Protein AF-A0A287DA41-F1 (afdb_monomer)

pLDDT: mean 70.66, std 19.67, range [38.91, 96.88]

Structure (mmCIF, N/CA/C/O backbone):
data_AF-A0A287DA41-F1
#
_entry.id   AF-A0A287DA41-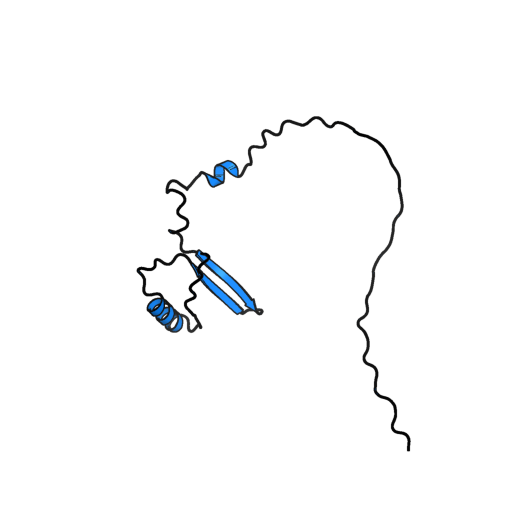F1
#
loop_
_atom_site.group_PDB
_atom_site.id
_atom_site.type_symbol
_atom_site.label_atom_id
_atom_site.label_alt_id
_atom_site.label_comp_id
_atom_site.label_asym_id
_atom_site.label_entity_id
_atom_site.label_seq_id
_atom_site.pdbx_PDB_ins_code
_atom_site.Cartn_x
_atom_site.Cartn_y
_atom_site.Cartn_z
_atom_site.occupancy
_atom_site.B_iso_or_equiv
_atom_site.auth_seq_id
_atom_site.auth_comp_id
_atom_site.auth_asym_id
_atom_site.auth_atom_id
_atom_site.pdbx_PDB_model_num
ATOM 1 N N . MET A 1 1 ? -38.092 50.354 21.837 1.00 53.47 1 MET A N 1
ATOM 2 C CA . MET A 1 1 ? -37.044 49.440 22.338 1.00 53.47 1 MET A CA 1
ATOM 3 C C . MET A 1 1 ? -36.202 49.030 21.143 1.00 53.47 1 MET A C 1
ATOM 5 O O . MET A 1 1 ? -36.716 48.364 20.257 1.00 53.47 1 MET A O 1
ATOM 9 N N . ALA A 1 2 ? -34.989 49.573 21.044 1.00 51.66 2 ALA A N 1
ATOM 10 C CA . ALA A 1 2 ? -34.120 49.446 19.878 1.00 51.66 2 ALA A CA 1
ATOM 11 C C . ALA A 1 2 ? -33.290 48.155 19.965 1.00 51.66 2 ALA A C 1
ATOM 13 O O . ALA A 1 2 ? -32.498 47.994 20.890 1.00 51.66 2 ALA A O 1
ATOM 14 N N . SER A 1 3 ? -33.475 47.240 19.016 1.00 66.75 3 SER A N 1
ATOM 15 C CA . SER A 1 3 ? -32.610 46.074 18.814 1.00 66.75 3 SER A CA 1
ATOM 16 C C . SER A 1 3 ? -31.425 46.478 17.930 1.00 66.75 3 SER A C 1
ATOM 18 O O . SER A 1 3 ? -31.622 46.913 16.796 1.00 66.75 3 SER A O 1
ATOM 20 N N . GLY A 1 4 ? -30.216 46.404 18.494 1.00 66.12 4 GLY A N 1
ATOM 21 C CA . GLY A 1 4 ? -28.971 46.940 17.934 1.00 66.12 4 GLY A CA 1
ATOM 22 C C . GLY A 1 4 ? -28.388 46.186 16.725 1.00 66.12 4 GLY A C 1
ATOM 23 O O . GLY A 1 4 ? -28.873 45.114 16.360 1.00 66.12 4 GLY A O 1
ATOM 24 N N . PRO A 1 5 ? -27.345 46.752 16.088 1.00 73.00 5 PRO A N 1
ATOM 25 C CA . PRO A 1 5 ? -26.767 46.230 14.849 1.00 73.00 5 PRO A CA 1
ATOM 26 C C . PRO A 1 5 ? -25.905 44.966 15.057 1.00 73.00 5 PRO A C 1
ATOM 28 O O . PRO A 1 5 ? -25.378 44.749 16.153 1.00 73.00 5 PRO A O 1
ATOM 31 N N . PRO A 1 6 ? -25.715 44.134 14.010 1.00 65.19 6 PRO A N 1
ATOM 32 C CA . PRO A 1 6 ? -24.923 42.911 14.098 1.00 65.19 6 PRO A CA 1
ATOM 33 C C . PRO A 1 6 ? -23.412 43.174 14.229 1.00 65.19 6 PRO A C 1
ATOM 35 O O . PRO A 1 6 ? -22.849 44.106 13.657 1.00 65.19 6 PRO A O 1
ATOM 38 N N . ARG A 1 7 ? -22.761 42.294 14.996 1.00 58.06 7 ARG A N 1
ATOM 39 C CA . ARG A 1 7 ? -21.340 42.294 15.369 1.00 58.06 7 ARG A CA 1
ATOM 40 C C . ARG A 1 7 ? -20.432 42.020 14.160 1.00 58.06 7 ARG A C 1
ATOM 42 O O . ARG A 1 7 ? -20.562 40.986 13.512 1.00 58.06 7 ARG A O 1
ATOM 49 N N . ALA A 1 8 ? -19.484 42.921 13.903 1.00 57.41 8 ALA A N 1
ATOM 50 C CA . ALA A 1 8 ? -18.466 42.786 12.861 1.00 57.41 8 ALA A CA 1
ATOM 51 C C . ALA A 1 8 ? -17.412 41.713 13.209 1.00 57.41 8 ALA A C 1
ATOM 53 O O . ALA A 1 8 ? -16.952 41.621 14.349 1.00 57.41 8 ALA A O 1
ATOM 54 N N . THR A 1 9 ? -17.010 40.912 12.222 1.00 66.62 9 THR A N 1
ATOM 55 C CA . THR A 1 9 ? -15.878 39.971 12.300 1.00 66.62 9 THR A CA 1
ATOM 56 C C . THR A 1 9 ? -14.563 40.673 11.937 1.00 66.62 9 THR A C 1
ATOM 58 O O . THR A 1 9 ? -14.565 41.467 10.994 1.00 66.62 9 THR A O 1
ATOM 61 N N . PRO A 1 10 ? -13.430 40.387 12.606 1.00 55.38 10 PRO A N 1
ATOM 62 C CA . PRO A 1 10 ? -12.148 41.002 12.266 1.00 55.38 10 PRO A CA 1
ATOM 63 C C . PRO A 1 10 ? -11.520 40.375 11.008 1.00 55.38 10 PRO A C 1
ATOM 65 O O . PRO A 1 10 ? -11.547 39.159 10.823 1.00 55.38 10 PRO A O 1
ATOM 68 N N . ALA A 1 11 ? -10.943 41.221 10.151 1.00 64.38 11 ALA A N 1
ATOM 69 C CA . ALA A 1 11 ? -10.172 40.834 8.968 1.00 64.38 11 ALA A CA 1
ATOM 70 C C . ALA A 1 11 ? -8.769 40.300 9.346 1.00 64.38 11 ALA A C 1
ATOM 72 O O . ALA A 1 11 ? -8.216 40.730 10.361 1.00 64.38 11 ALA A O 1
ATOM 73 N N . PRO A 1 12 ? -8.152 39.411 8.543 1.00 57.22 12 PRO A N 1
ATOM 74 C CA . PRO A 1 12 ? -6.784 38.960 8.784 1.00 57.22 12 PRO A CA 1
ATOM 75 C C . PRO A 1 12 ? -5.761 40.061 8.468 1.00 57.22 12 PRO A C 1
ATOM 77 O O . PRO A 1 12 ? -5.764 40.656 7.387 1.00 57.22 12 PRO A O 1
ATOM 80 N N . SER A 1 13 ? -4.862 40.306 9.422 1.00 57.62 13 SER A N 1
ATOM 81 C CA . SER A 1 13 ? -3.757 41.253 9.321 1.00 57.62 13 SER A CA 1
ATOM 82 C C . SER A 1 13 ? -2.730 40.796 8.281 1.00 57.62 13 SER A C 1
ATOM 84 O O . SER A 1 13 ? -2.102 39.744 8.393 1.00 57.62 13 SER A O 1
ATOM 86 N N . ARG A 1 14 ? -2.524 41.620 7.251 1.00 57.78 14 ARG A N 1
ATOM 87 C CA . ARG A 1 14 ? -1.311 41.585 6.432 1.00 57.78 14 ARG A CA 1
ATOM 88 C C . ARG A 1 14 ? -0.270 42.438 7.141 1.00 57.78 14 ARG A C 1
ATOM 90 O O . ARG A 1 14 ? -0.419 43.655 7.190 1.00 57.78 14 ARG A O 1
ATOM 97 N N . HIS A 1 15 ? 0.775 41.814 7.668 1.00 52.22 15 HIS A N 1
ATOM 98 C CA . HIS A 1 15 ? 1.995 42.530 8.025 1.00 52.22 15 HIS A CA 1
ATOM 99 C C . HIS A 1 15 ? 3.003 42.403 6.876 1.00 52.22 15 HIS A C 1
ATOM 101 O O . HIS A 1 15 ? 3.408 41.285 6.559 1.00 52.22 15 HIS A O 1
ATOM 107 N N . PRO A 1 16 ? 3.408 43.518 6.246 1.00 58.94 16 PRO A N 1
ATOM 108 C CA . PRO A 1 16 ? 4.621 43.601 5.454 1.00 58.94 16 PRO A CA 1
ATOM 109 C C . PRO A 1 16 ? 5.782 44.030 6.363 1.00 58.94 16 PRO A C 1
ATOM 111 O O . PRO A 1 16 ? 5.673 44.983 7.132 1.00 58.94 16 PRO A O 1
ATOM 114 N N . CYS A 1 17 ? 6.900 43.326 6.283 1.00 40.31 17 CYS A N 1
ATOM 115 C CA . CYS A 1 17 ? 8.159 43.700 6.918 1.00 40.31 17 CYS A CA 1
ATOM 116 C C . CYS A 1 17 ? 9.264 43.205 5.959 1.00 40.31 17 CYS A C 1
ATOM 118 O O . CYS A 1 17 ? 9.162 42.085 5.474 1.00 40.31 17 CYS A O 1
ATOM 120 N N . VAL A 1 18 ? 10.281 43.957 5.539 1.00 46.81 18 VAL A N 1
ATOM 121 C CA . VAL A 1 18 ? 10.735 45.321 5.830 1.00 46.81 18 VAL A CA 1
ATOM 122 C C . VAL A 1 18 ? 11.723 45.767 4.727 1.00 46.81 18 VAL A C 1
ATOM 124 O O . VAL A 1 18 ? 12.420 44.944 4.143 1.00 46.81 18 VAL A O 1
ATOM 127 N N . THR A 1 19 ? 11.736 47.083 4.487 1.00 42.72 19 THR A N 1
ATOM 128 C CA . THR A 1 19 ? 12.870 47.994 4.193 1.00 42.72 19 THR A CA 1
ATOM 129 C C . THR A 1 19 ? 13.869 47.706 3.057 1.00 42.72 19 THR A C 1
ATOM 131 O O . THR A 1 19 ? 14.783 46.899 3.174 1.00 42.72 19 THR A O 1
ATOM 134 N N . SER A 1 20 ? 13.717 48.517 2.006 1.00 44.81 20 SER A N 1
ATOM 135 C CA . SER A 1 20 ? 14.730 49.348 1.324 1.00 44.81 20 SER A CA 1
ATOM 136 C C . SER A 1 20 ? 16.190 49.316 1.812 1.00 44.81 20 SER A C 1
ATOM 138 O O . SER A 1 20 ? 16.444 49.704 2.951 1.00 44.81 20 SER A O 1
ATOM 140 N N . ASP A 1 21 ? 17.131 49.105 0.879 1.00 40.03 21 ASP A N 1
ATOM 141 C CA . ASP A 1 21 ? 18.253 50.041 0.699 1.00 40.03 21 ASP A CA 1
ATOM 142 C C . ASP A 1 21 ? 18.765 50.107 -0.764 1.00 40.03 21 ASP A C 1
ATOM 144 O O . ASP A 1 21 ? 19.240 49.137 -1.348 1.00 40.03 21 ASP A O 1
ATOM 148 N N . THR A 1 22 ? 18.520 51.269 -1.369 1.00 48.47 22 THR A N 1
ATOM 149 C CA . THR A 1 22 ? 19.413 52.133 -2.161 1.00 48.47 22 THR A CA 1
ATOM 150 C C . THR A 1 22 ? 20.576 51.542 -2.989 1.00 48.47 22 THR A C 1
ATOM 152 O O . THR A 1 22 ? 21.603 51.141 -2.457 1.00 48.47 22 THR A O 1
ATOM 155 N N . SER A 1 23 ? 20.478 51.681 -4.324 1.00 41.97 23 SER A N 1
ATOM 156 C CA . SER A 1 23 ? 21.428 52.374 -5.240 1.00 41.97 23 SER A CA 1
ATOM 157 C C . SER A 1 23 ? 21.585 51.694 -6.619 1.00 41.97 23 SER A C 1
ATOM 159 O O . SER A 1 23 ? 22.199 50.645 -6.779 1.00 41.97 23 SER A O 1
ATOM 161 N N . SER A 1 24 ? 21.044 52.342 -7.655 1.00 45.06 24 SER A N 1
ATOM 162 C CA . SER A 1 24 ? 21.539 52.259 -9.046 1.00 45.06 24 SER A CA 1
ATOM 163 C C . SER A 1 24 ? 22.825 53.110 -9.167 1.00 45.06 24 SER A C 1
ATOM 165 O O . SER A 1 24 ? 23.075 53.877 -8.234 1.00 45.06 24 SER A O 1
ATOM 167 N N . PRO A 1 25 ? 23.587 53.159 -10.287 1.00 62.97 25 PRO A N 1
ATOM 168 C CA . PRO A 1 25 ? 23.465 52.467 -11.583 1.00 62.97 25 PRO A CA 1
ATOM 169 C C . PRO A 1 25 ? 24.814 51.913 -12.118 1.00 62.97 25 PRO A C 1
ATOM 171 O O . PRO A 1 25 ? 25.866 52.441 -11.791 1.00 62.97 25 PRO A O 1
ATOM 174 N N . LEU A 1 26 ? 24.827 50.965 -13.064 1.00 41.88 26 LEU A N 1
ATOM 175 C CA . LEU A 1 26 ? 25.915 50.928 -14.060 1.00 41.88 26 LEU A CA 1
ATOM 176 C C . LEU A 1 26 ? 25.487 50.203 -15.339 1.00 41.88 26 LEU A C 1
ATOM 178 O O . LEU A 1 26 ? 25.197 49.011 -15.367 1.00 41.88 26 LEU A O 1
ATOM 182 N N . SER A 1 27 ? 25.430 50.992 -16.405 1.00 51.19 27 SER A N 1
ATOM 183 C CA . SER A 1 27 ? 25.434 50.525 -17.784 1.00 51.19 27 SER A CA 1
ATOM 184 C C . SER A 1 27 ? 26.850 50.082 -18.176 1.00 51.19 27 SER A C 1
ATOM 186 O O . SER A 1 27 ? 27.820 50.575 -17.603 1.00 51.19 27 SER A O 1
ATOM 188 N N . ARG A 1 28 ? 26.939 49.248 -19.227 1.00 42.94 28 ARG A N 1
ATOM 189 C CA . ARG A 1 28 ? 28.152 48.667 -19.855 1.00 42.94 28 ARG A CA 1
ATOM 190 C C . ARG A 1 28 ? 28.708 47.460 -19.080 1.00 42.94 28 ARG A C 1
ATOM 192 O O . ARG A 1 28 ? 28.772 47.482 -17.868 1.00 42.94 28 ARG A O 1
ATOM 199 N N . SER A 1 29 ? 29.101 46.351 -19.694 1.00 38.91 29 SER A N 1
ATOM 200 C CA . SER A 1 29 ? 29.592 46.155 -21.052 1.00 38.91 29 SER A CA 1
ATOM 201 C C . SER A 1 29 ? 29.312 44.729 -21.525 1.00 38.91 29 SER A C 1
ATOM 203 O O . SER A 1 29 ? 29.170 43.792 -20.740 1.00 38.91 29 SER A O 1
ATOM 205 N N . ARG A 1 30 ? 29.283 44.570 -22.848 1.00 56.19 30 ARG A N 1
ATOM 206 C CA . ARG A 1 30 ? 29.535 43.295 -23.517 1.00 56.19 30 ARG A CA 1
ATOM 207 C C . ARG A 1 30 ? 30.983 42.888 -23.224 1.00 56.19 30 ARG A C 1
ATOM 209 O O . ARG A 1 30 ? 31.851 43.165 -24.039 1.00 56.19 30 ARG A O 1
ATOM 216 N N . ASP A 1 31 ? 31.249 42.258 -22.089 1.00 45.41 31 ASP A N 1
ATOM 217 C CA . ASP A 1 31 ? 32.571 41.689 -21.835 1.00 45.41 31 ASP A CA 1
ATOM 218 C C . ASP A 1 31 ? 32.523 40.186 -22.061 1.00 45.41 31 ASP A C 1
ATOM 220 O O . ASP A 1 31 ? 31.961 39.406 -21.287 1.00 45.41 31 ASP A O 1
ATOM 224 N N . GLY A 1 32 ? 33.099 39.805 -23.201 1.00 50.44 32 GLY A N 1
ATOM 225 C CA . GLY A 1 32 ? 33.368 38.434 -23.577 1.00 50.44 32 GLY A CA 1
ATOM 226 C C . GLY A 1 32 ? 34.262 37.769 -22.541 1.00 50.44 32 GLY A C 1
ATOM 227 O O . GLY A 1 32 ? 35.484 37.875 -22.597 1.00 50.44 32 GLY A O 1
ATOM 228 N N . ARG A 1 33 ? 33.651 37.026 -21.617 1.00 51.56 33 ARG A N 1
ATOM 229 C CA . ARG A 1 33 ? 34.371 35.972 -20.908 1.00 51.56 33 ARG A CA 1
ATOM 230 C C . ARG A 1 33 ? 34.590 34.822 -21.890 1.00 51.56 33 ARG A C 1
ATOM 232 O O . ARG A 1 33 ? 33.639 34.434 -22.577 1.00 51.56 33 ARG A O 1
ATOM 239 N N . PRO A 1 34 ? 35.820 34.293 -21.994 1.00 43.59 34 PRO A N 1
ATOM 240 C CA . PRO A 1 34 ? 36.094 33.184 -22.886 1.00 43.59 34 PRO A CA 1
ATOM 241 C C . PRO A 1 34 ? 35.200 32.023 -22.465 1.00 43.59 34 PRO A C 1
ATOM 243 O O . PRO A 1 34 ? 35.039 31.749 -21.273 1.00 43.59 34 PRO A O 1
ATOM 246 N N . ARG A 1 35 ? 34.599 31.359 -23.455 1.00 52.66 35 ARG A N 1
ATOM 247 C CA . ARG A 1 35 ? 33.999 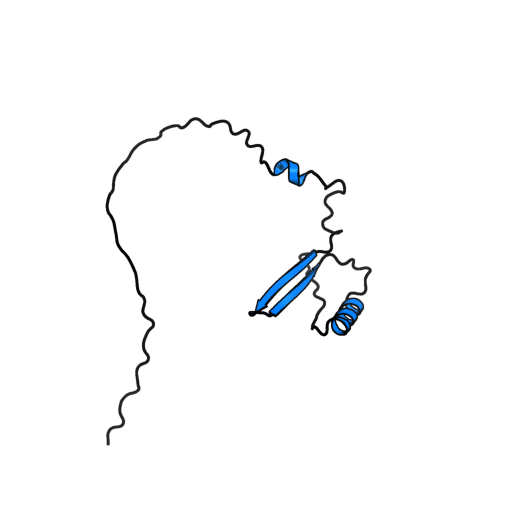30.041 -23.273 1.00 52.66 35 ARG A CA 1
ATOM 248 C C . ARG A 1 35 ? 35.130 29.138 -22.794 1.00 52.66 35 ARG A C 1
ATOM 250 O O . ARG A 1 35 ? 35.888 28.626 -23.611 1.00 52.66 35 ARG A O 1
ATOM 257 N N . LEU A 1 36 ? 35.300 29.021 -21.478 1.00 52.22 36 LEU A N 1
ATOM 258 C CA . LEU A 1 36 ? 36.146 27.988 -20.916 1.00 52.22 36 LEU A CA 1
ATOM 259 C C . LEU A 1 36 ? 35.487 26.696 -21.370 1.00 52.22 36 LEU A C 1
ATOM 261 O O . LEU A 1 36 ? 34.345 26.430 -20.997 1.00 52.22 36 LEU A O 1
ATOM 265 N N . GLY A 1 37 ? 36.160 26.001 -22.286 1.00 54.31 37 GLY A N 1
ATOM 266 C CA . GLY A 1 37 ? 35.742 24.714 -22.802 1.00 54.31 37 GLY A CA 1
ATOM 267 C C . GLY A 1 37 ? 35.516 23.788 -21.624 1.00 54.31 37 GLY A C 1
ATOM 268 O O . GLY A 1 37 ? 36.445 23.180 -21.108 1.00 54.31 37 GLY A O 1
ATOM 269 N N . SER A 1 38 ? 34.271 23.723 -21.174 1.00 50.78 38 SER A N 1
ATOM 270 C CA . SER A 1 38 ? 33.814 22.660 -20.319 1.00 50.78 38 SER A CA 1
ATOM 271 C C . SER A 1 38 ? 33.602 21.509 -21.283 1.00 50.78 38 SER A C 1
ATOM 273 O O . SER A 1 38 ? 32.555 21.389 -21.916 1.00 50.78 38 SER A O 1
ATOM 275 N N . SER A 1 39 ? 34.626 20.669 -21.428 1.00 52.47 39 SER A N 1
ATOM 276 C CA . SER A 1 39 ? 34.391 19.236 -21.563 1.00 52.47 39 SER A CA 1
ATOM 277 C C . SER A 1 39 ? 33.625 18.822 -20.306 1.00 52.47 39 SER A C 1
ATOM 279 O O . SER A 1 39 ? 34.197 18.325 -19.336 1.00 52.47 39 SER A O 1
ATOM 281 N N . GLY A 1 40 ? 32.346 19.192 -20.269 1.00 55.03 40 GLY A N 1
ATOM 282 C CA . GLY A 1 40 ? 31.414 18.898 -19.207 1.00 55.03 40 GLY A CA 1
ATOM 283 C C . GLY A 1 40 ? 31.049 17.442 -19.363 1.00 55.03 40 GLY A C 1
ATOM 284 O O . GLY A 1 40 ? 29.969 17.122 -19.846 1.00 55.03 40 GLY A O 1
ATOM 285 N N . SER A 1 41 ? 31.997 16.571 -19.024 1.00 62.06 41 SER A N 1
ATOM 286 C CA . SER A 1 41 ? 31.679 15.212 -18.641 1.00 62.06 41 SER A CA 1
ATOM 287 C C . SER A 1 41 ? 30.767 15.350 -17.434 1.00 62.06 41 SER A C 1
ATOM 289 O O . SER A 1 41 ? 31.218 15.693 -16.342 1.00 62.06 41 SER A O 1
ATOM 291 N N . ASP A 1 42 ? 29.471 15.197 -17.678 1.00 67.50 42 ASP A N 1
ATOM 292 C CA . ASP A 1 42 ? 28.484 15.014 -16.633 1.00 67.50 42 ASP A CA 1
ATOM 293 C C . ASP A 1 42 ? 28.996 13.886 -15.713 1.00 67.50 42 ASP A C 1
ATOM 295 O O . ASP A 1 42 ? 29.156 12.756 -16.184 1.00 67.50 42 ASP A O 1
ATOM 299 N N . PRO A 1 43 ? 29.321 14.166 -14.435 1.00 65.81 43 PRO A N 1
ATOM 300 C CA . PRO A 1 43 ? 29.856 13.165 -13.512 1.00 65.81 43 PRO A CA 1
ATOM 301 C C . PRO A 1 43 ? 28.850 12.043 -13.210 1.00 65.81 43 PRO A C 1
ATOM 303 O O . PRO A 1 43 ? 29.220 11.051 -12.588 1.00 65.81 43 PRO A O 1
ATOM 306 N N . PHE A 1 44 ? 27.600 12.176 -13.664 1.00 60.16 44 PHE A N 1
ATOM 307 C CA . PHE A 1 44 ? 26.574 11.141 -13.595 1.00 60.16 44 PHE A CA 1
ATOM 308 C C . PHE A 1 44 ? 26.403 10.350 -14.904 1.00 60.16 44 PHE A C 1
ATOM 310 O O . PHE A 1 44 ? 25.727 9.323 -14.891 1.00 60.16 44 PHE A O 1
ATOM 317 N N . ALA A 1 45 ? 27.058 10.737 -16.008 1.00 63.19 45 ALA A N 1
ATOM 318 C CA . ALA A 1 45 ? 26.921 10.059 -17.305 1.00 63.19 45 ALA A CA 1
ATOM 319 C C . ALA A 1 45 ? 27.493 8.630 -17.335 1.00 63.19 45 ALA A C 1
ATOM 321 O O . ALA A 1 45 ? 27.131 7.843 -18.212 1.00 63.19 45 ALA A O 1
ATOM 322 N N . ASP A 1 46 ? 28.384 8.301 -16.399 1.00 58.78 46 ASP A N 1
ATOM 323 C CA . ASP A 1 46 ? 28.948 6.956 -16.233 1.00 58.78 46 ASP A CA 1
ATOM 324 C C . ASP A 1 46 ? 28.099 6.100 -15.271 1.00 58.78 46 ASP A C 1
ATOM 326 O O . ASP A 1 46 ? 27.930 4.899 -15.468 1.00 58.78 46 ASP A O 1
ATOM 330 N N . ALA A 1 47 ? 27.452 6.733 -14.284 1.00 60.09 47 ALA A N 1
ATOM 331 C CA . ALA A 1 47 ? 26.612 6.051 -13.298 1.00 60.09 47 ALA A CA 1
ATOM 332 C C . ALA A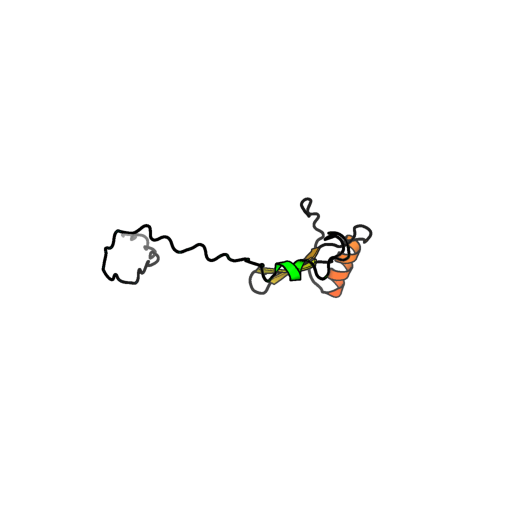 1 47 ? 25.301 5.504 -13.893 1.00 60.09 47 ALA A C 1
ATOM 334 O O . ALA A 1 47 ? 24.778 4.511 -13.398 1.00 60.09 47 ALA A O 1
ATOM 335 N N . SER A 1 48 ? 24.787 6.108 -14.970 1.00 56.72 48 SER A N 1
ATOM 336 C CA . SER A 1 48 ? 23.622 5.594 -15.713 1.00 56.72 48 SER A CA 1
ATOM 337 C C . SER A 1 48 ? 23.957 4.490 -16.723 1.00 56.72 48 SER A C 1
ATOM 339 O O . SER A 1 48 ? 23.100 4.133 -17.520 1.00 56.72 48 SER A O 1
ATOM 341 N N . LYS A 1 49 ? 25.204 4.001 -16.768 1.00 57.09 49 LYS A N 1
ATOM 342 C CA . LYS A 1 49 ? 25.642 2.956 -17.714 1.00 57.09 49 LYS A CA 1
ATOM 343 C C . LYS A 1 49 ? 26.147 1.685 -17.023 1.00 57.09 49 LYS A C 1
ATOM 345 O O . LYS A 1 49 ? 26.592 0.765 -17.704 1.00 57.09 49 LYS A O 1
ATOM 350 N N . GLY A 1 50 ? 26.124 1.652 -15.690 1.00 50.06 50 GLY A N 1
ATOM 351 C CA . GLY A 1 50 ? 26.876 0.693 -14.879 1.00 50.06 50 GLY A CA 1
ATOM 352 C C . GLY A 1 50 ? 26.129 -0.537 -14.358 1.00 50.06 50 GLY A C 1
ATOM 353 O O . GLY A 1 50 ? 26.778 -1.341 -13.700 1.00 50.06 50 GLY A O 1
ATOM 354 N N . ASP A 1 51 ? 24.827 -0.710 -14.617 1.00 51.47 51 ASP A N 1
ATOM 355 C CA . ASP A 1 51 ? 24.094 -1.940 -14.232 1.00 51.47 51 ASP A CA 1
ATOM 356 C C . ASP A 1 51 ? 22.960 -2.323 -15.214 1.00 51.47 51 ASP A C 1
ATOM 358 O O . ASP A 1 51 ? 22.189 -3.241 -14.966 1.00 51.47 51 ASP A O 1
ATOM 362 N N . ASP A 1 52 ? 22.876 -1.675 -16.382 1.00 54.66 52 ASP A N 1
ATOM 363 C CA . ASP A 1 52 ? 21.891 -1.965 -17.440 1.00 54.66 52 ASP A CA 1
ATOM 364 C C . ASP A 1 52 ? 22.396 -3.039 -18.425 1.00 54.66 52 ASP A C 1
ATOM 366 O O . ASP A 1 52 ? 22.282 -2.905 -19.646 1.00 54.66 52 ASP A O 1
ATOM 370 N N . LEU A 1 53 ? 22.994 -4.126 -17.922 1.00 52.28 53 LEU A N 1
ATOM 371 C CA . LEU A 1 53 ? 23.336 -5.279 -18.774 1.00 52.28 53 LEU A CA 1
ATOM 372 C C . LEU A 1 53 ? 22.105 -6.090 -19.202 1.00 52.28 53 LEU A C 1
ATOM 374 O O . LEU A 1 53 ? 22.246 -7.039 -19.976 1.00 52.28 53 LEU A O 1
ATOM 378 N N . LEU A 1 54 ? 20.909 -5.698 -18.759 1.00 49.84 54 LEU A N 1
ATOM 379 C CA . LEU A 1 54 ? 19.642 -6.131 -19.332 1.00 49.84 54 LEU A CA 1
ATOM 380 C C . LEU A 1 54 ? 19.006 -4.918 -20.038 1.00 49.84 54 LEU A C 1
ATOM 382 O O . LEU A 1 54 ? 18.979 -3.829 -19.463 1.00 49.84 54 LEU A O 1
ATOM 386 N N . PRO A 1 55 ? 18.544 -5.058 -21.292 1.00 50.72 55 PRO A N 1
ATOM 387 C CA . PRO A 1 55 ? 18.029 -3.940 -22.076 1.00 50.72 55 PRO A CA 1
ATOM 388 C C . PRO A 1 55 ? 16.867 -3.279 -21.338 1.00 50.72 55 PRO A C 1
ATOM 390 O O . PRO A 1 55 ? 15.958 -3.995 -20.944 1.00 50.72 55 PRO A O 1
ATOM 393 N N . ALA A 1 56 ? 16.912 -1.946 -21.193 1.00 51.69 56 ALA A N 1
ATOM 394 C CA . ALA A 1 56 ? 15.807 -1.024 -20.890 1.00 51.69 56 ALA A CA 1
ATOM 395 C C . ALA A 1 56 ? 14.445 -1.708 -20.652 1.00 51.69 56 ALA A C 1
ATOM 397 O O . ALA A 1 56 ? 13.551 -1.672 -21.494 1.00 51.69 56 ALA A O 1
ATOM 398 N N . GLY A 1 57 ? 14.328 -2.358 -19.498 1.00 50.41 57 GLY A N 1
ATOM 399 C CA . GLY A 1 57 ? 13.201 -3.188 -19.108 1.00 50.41 57 GLY A CA 1
ATOM 400 C C . GLY A 1 57 ? 12.784 -2.753 -17.722 1.00 50.41 57 GLY A C 1
ATOM 401 O O . GLY A 1 57 ? 12.999 -3.445 -16.735 1.00 50.41 57 GLY A O 1
ATOM 402 N N . THR A 1 58 ? 12.189 -1.568 -17.630 1.00 56.41 58 THR A N 1
ATOM 403 C CA . THR A 1 58 ? 11.561 -1.062 -16.398 1.00 56.41 58 THR A CA 1
ATOM 404 C C . THR A 1 58 ? 10.448 -1.978 -15.868 1.00 56.41 58 THR A C 1
ATOM 406 O O . THR A 1 58 ? 9.877 -1.703 -14.818 1.00 56.41 58 THR A O 1
ATOM 409 N N . GLU A 1 59 ? 10.130 -3.051 -16.591 1.00 59.59 59 GLU A N 1
ATOM 410 C CA . GLU A 1 59 ? 9.071 -4.015 -16.315 1.00 59.59 59 GLU A CA 1
ATOM 411 C C . GLU A 1 59 ? 9.458 -5.065 -15.257 1.00 59.59 59 GLU A C 1
ATOM 413 O O . GLU A 1 59 ? 8.569 -5.654 -14.646 1.00 59.59 59 GLU A O 1
ATOM 418 N N . ASP A 1 60 ? 10.753 -5.249 -14.962 1.00 73.19 60 ASP A N 1
ATOM 419 C CA . ASP A 1 60 ? 11.208 -6.296 -14.030 1.00 73.19 60 ASP A CA 1
ATOM 420 C C . ASP A 1 60 ? 11.273 -5.846 -12.557 1.00 73.19 60 ASP A C 1
ATOM 422 O O . ASP A 1 60 ? 11.380 -6.669 -11.640 1.00 73.19 60 ASP A O 1
ATOM 426 N N . TYR A 1 61 ? 11.197 -4.538 -12.285 1.00 85.00 61 TYR A N 1
ATOM 427 C CA . TYR A 1 61 ? 11.290 -4.014 -10.923 1.00 85.00 61 TYR A CA 1
ATOM 428 C C . TYR A 1 61 ? 9.921 -3.837 -10.268 1.00 85.00 61 TYR A C 1
ATOM 430 O O . TYR A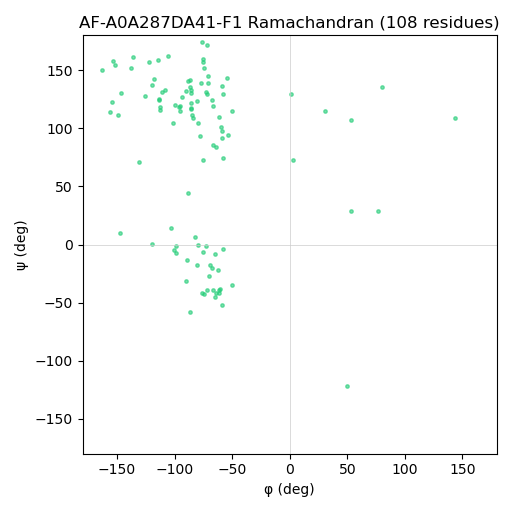 1 61 ? 9.055 -3.093 -10.729 1.00 85.00 61 TYR A O 1
ATOM 438 N N . ILE A 1 62 ? 9.773 -4.422 -9.077 1.00 90.06 62 ILE A N 1
ATOM 439 C CA . ILE A 1 62 ? 8.640 -4.121 -8.203 1.00 90.06 62 ILE A CA 1
ATOM 440 C C . ILE A 1 62 ? 8.916 -2.801 -7.479 1.00 90.06 62 ILE A C 1
ATOM 442 O O . ILE A 1 62 ? 9.679 -2.739 -6.511 1.00 90.06 62 ILE A O 1
ATOM 446 N N . HIS A 1 63 ? 8.254 -1.729 -7.902 1.00 90.94 63 HIS A N 1
ATOM 447 C CA . HIS A 1 63 ? 8.362 -0.439 -7.233 1.00 90.94 63 HIS A CA 1
ATOM 448 C C . HIS A 1 63 ? 7.406 -0.365 -6.042 1.00 90.94 63 HIS A C 1
ATOM 450 O O . HIS A 1 63 ? 6.190 -0.232 -6.198 1.00 90.94 63 HIS A O 1
ATOM 456 N N . ILE A 1 64 ? 7.960 -0.386 -4.831 1.00 94.19 64 ILE A N 1
ATOM 457 C CA . ILE A 1 64 ? 7.214 -0.105 -3.601 1.00 94.19 64 ILE A CA 1
ATOM 458 C C . ILE A 1 64 ? 7.413 1.367 -3.252 1.00 94.19 64 ILE A C 1
ATOM 460 O O . ILE A 1 64 ? 8.517 1.802 -2.931 1.00 94.19 64 ILE A O 1
ATOM 464 N N . ARG A 1 65 ? 6.331 2.144 -3.299 1.00 93.19 65 ARG A N 1
ATOM 465 C CA . ARG A 1 65 ? 6.339 3.574 -2.969 1.00 93.19 65 ARG A CA 1
ATOM 466 C C . ARG A 1 65 ? 5.443 3.842 -1.772 1.00 93.19 65 ARG A C 1
ATOM 468 O O . ARG A 1 65 ? 4.364 3.265 -1.658 1.00 93.19 65 ARG A O 1
ATOM 475 N N . ILE A 1 66 ? 5.868 4.756 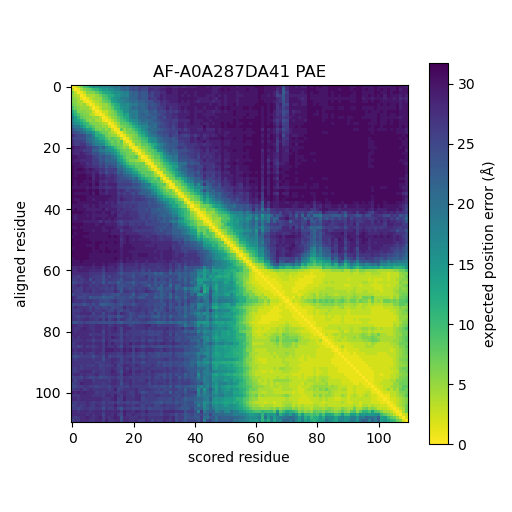-0.906 1.00 96.12 66 ILE A N 1
ATOM 476 C CA . ILE A 1 66 ? 5.072 5.238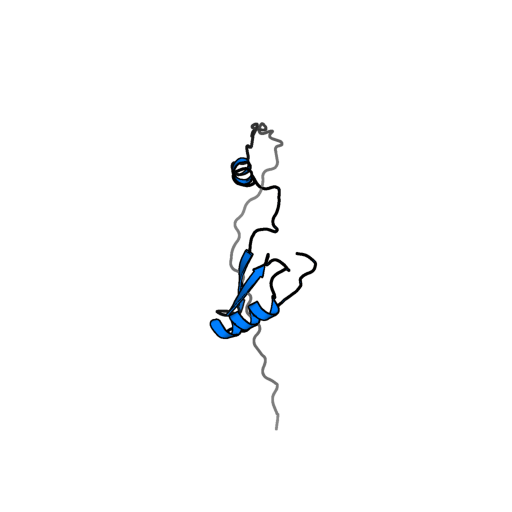 0.224 1.00 96.12 66 ILE A CA 1
ATOM 477 C C . ILE A 1 66 ? 4.752 6.706 -0.023 1.00 96.12 66 ILE A C 1
ATOM 479 O O . ILE A 1 66 ? 5.644 7.526 -0.211 1.00 96.12 66 ILE A O 1
ATOM 483 N N . GLN A 1 67 ? 3.466 7.032 -0.011 1.00 94.81 67 GLN A N 1
ATOM 484 C CA . GLN A 1 67 ? 2.957 8.383 -0.208 1.00 94.81 67 GLN A CA 1
ATOM 485 C C . GLN A 1 67 ? 2.184 8.811 1.037 1.00 94.81 67 GLN A C 1
ATOM 487 O O . GLN A 1 67 ? 1.408 8.038 1.595 1.00 94.81 67 GLN A O 1
ATOM 492 N N . GLN A 1 68 ? 2.367 10.042 1.501 1.00 96.81 68 GLN A N 1
ATOM 493 C CA . GLN A 1 68 ? 1.605 10.569 2.631 1.00 96.81 68 GLN A CA 1
ATOM 494 C C . GLN A 1 68 ? 0.231 11.038 2.148 1.00 96.81 68 GLN A C 1
ATOM 496 O O . GLN A 1 68 ? 0.135 11.874 1.258 1.00 96.81 68 GLN A O 1
ATOM 501 N N . ARG A 1 69 ? -0.846 10.505 2.732 1.00 95.56 69 ARG A N 1
ATOM 502 C CA . ARG A 1 69 ? -2.217 10.901 2.381 1.00 95.56 69 ARG A CA 1
ATOM 503 C C . ARG A 1 69 ? -2.649 12.112 3.203 1.00 95.56 69 ARG A C 1
ATOM 505 O O . ARG A 1 69 ? -3.000 13.150 2.660 1.00 95.56 69 ARG A O 1
ATOM 512 N N . ASN A 1 70 ? -2.617 11.968 4.532 1.00 93.69 70 ASN A N 1
ATOM 513 C CA . ASN A 1 70 ? -3.023 13.006 5.481 1.00 93.69 70 ASN A CA 1
ATOM 514 C C . ASN A 1 70 ? -2.295 12.801 6.810 1.00 93.69 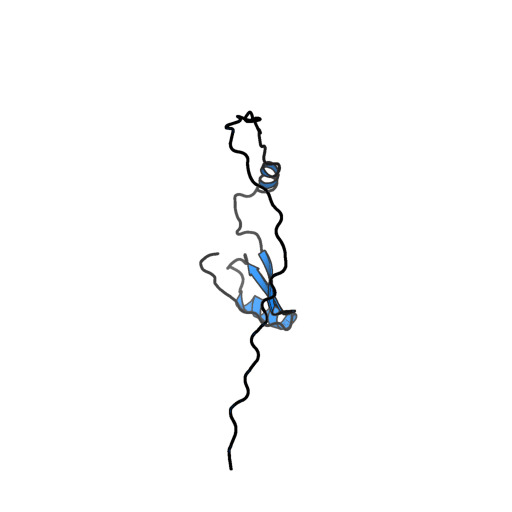70 ASN A C 1
ATOM 516 O O . ASN A 1 70 ? -2.490 11.766 7.450 1.00 93.69 70 ASN A O 1
ATOM 520 N N . GLY A 1 71 ? -1.544 13.794 7.291 1.00 95.75 71 GLY A N 1
ATOM 521 C CA . GLY A 1 71 ? -0.878 13.707 8.595 1.00 95.75 71 GLY A CA 1
ATOM 522 C C . GLY A 1 71 ? -0.092 12.399 8.729 1.00 95.75 71 GLY A C 1
ATOM 523 O O . GLY A 1 71 ? 0.737 12.087 7.888 1.00 95.75 71 GLY A O 1
ATOM 524 N N . ARG A 1 72 ? -0.388 11.574 9.737 1.00 94.88 72 ARG A N 1
ATOM 525 C CA . ARG A 1 72 ? 0.296 10.278 9.930 1.00 94.88 72 ARG A CA 1
ATOM 526 C C . ARG A 1 72 ? -0.219 9.133 9.035 1.00 94.88 72 ARG A C 1
ATOM 528 O O . ARG A 1 72 ? 0.273 8.0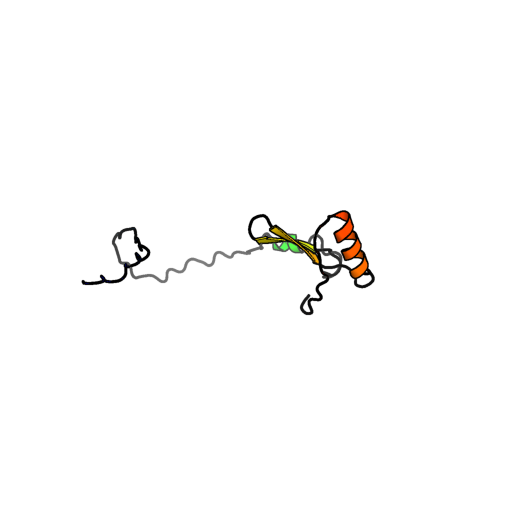19 9.153 1.00 9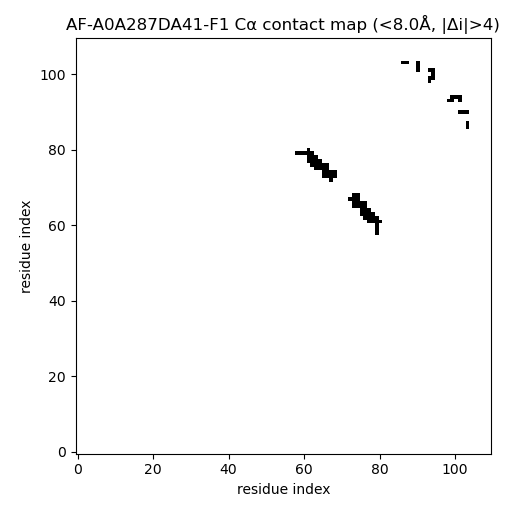4.88 72 ARG A O 1
ATOM 535 N N . LYS A 1 73 ? -1.217 9.366 8.174 1.00 96.06 73 LYS A N 1
ATOM 536 C CA . LYS A 1 73 ? -1.762 8.359 7.247 1.00 96.06 73 LYS A CA 1
ATOM 537 C C . LYS A 1 73 ? -0.948 8.329 5.958 1.00 96.06 73 LYS A C 1
ATOM 539 O O . LYS A 1 73 ? -0.787 9.365 5.314 1.00 96.06 73 LYS A O 1
ATOM 544 N N . THR A 1 74 ? -0.535 7.140 5.540 1.00 96.88 74 THR A N 1
ATOM 545 C CA . THR A 1 74 ? 0.186 6.896 4.285 1.00 96.88 74 THR A CA 1
ATOM 546 C C . THR A 1 74 ? -0.567 5.900 3.399 1.00 96.88 74 THR A C 1
ATOM 548 O O . THR A 1 74 ? -1.406 5.130 3.868 1.00 96.88 74 THR A O 1
ATOM 551 N N . LEU A 1 75 ? -0.299 5.955 2.097 1.00 94.69 75 LEU A N 1
ATOM 552 C CA . LEU A 1 75 ? -0.694 4.976 1.096 1.00 94.69 75 LEU A CA 1
ATOM 553 C C . LEU A 1 75 ? 0.576 4.314 0.567 1.00 94.69 75 LEU A C 1
ATOM 555 O O . LEU A 1 75 ? 1.485 5.003 0.106 1.00 94.69 75 LEU A O 1
ATOM 559 N N . THR A 1 76 ? 0.625 2.988 0.626 1.00 95.38 76 THR A N 1
ATOM 560 C CA . THR A 1 76 ? 1.700 2.202 0.018 1.00 95.38 76 THR A CA 1
ATOM 561 C C . THR A 1 76 ? 1.201 1.657 -1.310 1.00 95.38 76 THR A C 1
ATOM 563 O O . THR A 1 76 ? 0.206 0.932 -1.342 1.00 95.38 76 THR A O 1
ATOM 566 N N . THR A 1 77 ? 1.869 2.012 -2.402 1.00 93.31 77 THR A N 1
ATOM 567 C CA . THR A 1 77 ? 1.563 1.521 -3.749 1.00 93.31 77 THR A CA 1
ATOM 568 C C . THR A 1 77 ? 2.653 0.562 -4.188 1.00 93.31 77 THR A C 1
ATOM 570 O O . THR A 1 77 ? 3.835 0.876 -4.053 1.00 93.31 77 THR A O 1
ATOM 573 N N . VAL A 1 78 ? 2.245 -0.588 -4.716 1.00 91.94 78 VAL A N 1
ATOM 574 C CA . VAL A 1 78 ? 3.145 -1.576 -5.311 1.00 91.94 78 VAL A CA 1
ATOM 575 C C . VAL A 1 78 ? 2.848 -1.609 -6.805 1.00 91.94 78 VAL A C 1
ATOM 577 O O . VAL A 1 78 ? 1.712 -1.882 -7.189 1.00 91.94 78 VAL A O 1
ATOM 580 N N . GLN A 1 79 ? 3.843 -1.266 -7.615 1.00 90.06 79 GLN A N 1
ATOM 581 C CA . GLN A 1 79 ? 3.787 -1.257 -9.081 1.00 90.06 79 GLN A CA 1
ATOM 582 C C . GLN A 1 79 ? 4.752 -2.319 -9.627 1.00 90.06 79 GLN A C 1
ATOM 584 O O . GLN A 1 79 ? 5.658 -2.730 -8.903 1.00 90.06 79 GLN A O 1
ATOM 589 N N . GLY A 1 80 ? 4.555 -2.768 -10.870 1.00 87.19 80 GLY A N 1
ATOM 590 C CA . GLY A 1 80 ? 5.412 -3.793 -11.489 1.00 87.19 80 GLY A CA 1
ATOM 591 C C . GLY A 1 80 ? 5.134 -5.222 -11.007 1.00 87.19 80 GLY A C 1
ATOM 592 O O . GLY A 1 80 ? 6.035 -6.048 -10.949 1.00 87.19 80 GLY A O 1
ATOM 593 N N . ILE A 1 81 ? 3.898 -5.530 -10.594 1.00 88.38 81 ILE A N 1
ATOM 594 C CA . ILE A 1 81 ? 3.501 -6.921 -10.321 1.00 88.38 81 ILE A CA 1
ATOM 595 C C . ILE A 1 81 ? 3.042 -7.547 -11.637 1.00 88.38 81 ILE A C 1
ATOM 597 O O . ILE A 1 81 ? 2.071 -7.054 -12.212 1.00 88.38 81 ILE A O 1
ATOM 601 N N . ALA A 1 82 ? 3.688 -8.641 -12.049 1.00 86.88 82 ALA A N 1
ATOM 602 C CA . ALA A 1 82 ? 3.318 -9.386 -13.251 1.00 86.88 82 ALA A CA 1
ATOM 603 C C . ALA A 1 82 ? 1.835 -9.801 -13.247 1.00 86.88 82 ALA A C 1
ATOM 605 O O . ALA A 1 82 ? 1.272 -10.170 -12.207 1.00 86.88 82 ALA A O 1
ATOM 606 N N . ASP A 1 83 ? 1.211 -9.761 -14.423 1.00 84.75 83 ASP A N 1
ATOM 607 C CA . ASP A 1 83 ? -0.218 -10.041 -14.597 1.00 84.75 83 ASP A CA 1
ATOM 608 C C . ASP A 1 83 ? -0.589 -11.512 -14.375 1.00 84.75 83 ASP A C 1
ATOM 610 O O . ASP A 1 83 ? -1.746 -11.812 -14.076 1.00 84.75 83 ASP A O 1
ATOM 614 N N . ASP A 1 84 ? 0.398 -12.412 -14.412 1.00 87.94 84 ASP A N 1
ATOM 615 C CA . ASP A 1 84 ? 0.238 -13.834 -14.085 1.00 87.94 84 ASP A CA 1
ATOM 616 C C . ASP A 1 84 ? -0.201 -14.060 -12.628 1.00 87.94 84 ASP A C 1
ATOM 618 O O . ASP A 1 84 ? -0.765 -15.103 -12.280 1.00 87.94 84 ASP A O 1
ATOM 622 N N . TYR A 1 85 ? 0.040 -13.084 -11.745 1.00 88.00 85 TYR A N 1
ATOM 623 C CA . TYR A 1 85 ? -0.374 -13.161 -10.350 1.00 88.00 85 TYR A CA 1
ATOM 624 C C . TYR A 1 85 ? -1.808 -12.666 -10.138 1.00 88.00 85 TYR A C 1
ATOM 626 O O . TYR A 1 85 ? -2.203 -11.566 -10.523 1.00 88.00 85 TYR A O 1
ATOM 634 N N . ASP A 1 86 ? -2.575 -13.427 -9.353 1.00 90.94 86 ASP A N 1
ATOM 635 C CA . ASP A 1 86 ? -3.920 -13.048 -8.914 1.00 90.94 86 ASP A CA 1
ATOM 636 C C . ASP A 1 86 ? -3.907 -11.831 -7.956 1.00 90.94 86 ASP A C 1
ATOM 638 O O . ASP A 1 86 ? -3.993 -11.975 -6.726 1.00 90.94 86 ASP A O 1
ATOM 642 N N . LYS A 1 87 ? -3.906 -10.605 -8.503 1.00 90.69 87 LYS A N 1
ATOM 643 C CA . LYS A 1 87 ? -3.922 -9.333 -7.740 1.00 90.69 87 LYS A CA 1
ATOM 644 C C . LYS A 1 87 ? -5.033 -9.299 -6.674 1.00 90.69 87 LYS A C 1
ATOM 646 O O . LYS A 1 87 ? -4.843 -8.818 -5.554 1.00 90.69 87 LYS A O 1
ATOM 651 N N . LYS A 1 88 ? -6.194 -9.906 -6.959 1.00 91.31 88 LYS A N 1
ATOM 652 C CA . LYS A 1 88 ? -7.329 -10.029 -6.019 1.00 91.31 88 LYS A CA 1
ATOM 653 C C . LYS A 1 88 ? -7.023 -10.917 -4.806 1.00 91.31 88 LYS A C 1
ATOM 655 O O . LYS A 1 88 ? -7.474 -10.608 -3.700 1.00 91.31 88 LYS A O 1
ATOM 660 N N . LYS A 1 89 ? -6.296 -12.027 -4.985 1.00 93.50 89 LYS A N 1
ATOM 661 C CA . LYS A 1 89 ? -5.894 -12.913 -3.875 1.00 93.50 89 LYS A CA 1
ATOM 662 C C . LYS A 1 89 ? -4.811 -12.246 -3.030 1.00 93.50 89 LYS A C 1
ATOM 664 O O . LYS A 1 89 ? -4.897 -12.293 -1.803 1.00 93.50 89 LYS A O 1
ATOM 669 N N . LEU A 1 90 ? -3.880 -11.549 -3.680 1.00 92.31 90 LEU A N 1
ATOM 670 C CA . LEU A 1 90 ? -2.817 -10.790 -3.028 1.00 92.31 90 LEU A CA 1
ATOM 671 C C . LEU A 1 90 ? -3.385 -9.716 -2.083 1.00 92.31 90 LEU A C 1
ATOM 673 O O . LEU A 1 90 ? -3.089 -9.709 -0.888 1.00 92.31 90 LEU A O 1
ATOM 677 N N . VAL A 1 91 ? -4.306 -8.878 -2.575 1.00 92.69 91 VAL A N 1
ATOM 678 C CA . VAL A 1 91 ? -4.956 -7.848 -1.747 1.00 92.69 91 VAL A CA 1
ATOM 679 C C . VAL A 1 91 ? -5.745 -8.470 -0.592 1.00 92.69 91 VAL A C 1
ATOM 681 O O . VAL A 1 91 ? -5.681 -7.968 0.529 1.00 92.69 91 VAL A O 1
ATOM 684 N N . LYS A 1 92 ? -6.446 -9.594 -0.799 1.00 94.44 92 LYS A N 1
ATOM 685 C CA . LYS A 1 92 ? -7.133 -10.302 0.299 1.00 94.44 92 LYS A CA 1
ATOM 686 C C . LYS A 1 92 ? -6.155 -10.784 1.375 1.00 94.44 92 LYS A C 1
ATOM 688 O O . LYS A 1 92 ? -6.468 -10.667 2.560 1.00 94.44 92 LYS A O 1
ATOM 693 N N . ALA A 1 93 ? -4.997 -11.310 0.981 1.00 94.44 93 ALA A N 1
ATOM 694 C CA . ALA A 1 93 ? -3.964 -11.742 1.916 1.00 94.44 93 ALA A CA 1
ATOM 695 C C . ALA A 1 93 ? -3.394 -10.554 2.705 1.00 94.44 93 ALA A C 1
ATOM 697 O O . ALA A 1 93 ? -3.323 -10.618 3.932 1.00 94.44 93 ALA A O 1
ATOM 698 N N . PHE A 1 94 ? -3.088 -9.441 2.036 1.00 93.88 94 PHE A N 1
ATOM 699 C CA . PHE A 1 94 ? -2.573 -8.237 2.688 1.00 93.88 94 PHE A CA 1
ATOM 700 C C . PHE A 1 94 ? -3.566 -7.603 3.657 1.00 93.88 94 PHE A C 1
ATOM 702 O O . PHE A 1 94 ? -3.184 -7.260 4.774 1.00 93.88 94 PHE A O 1
ATOM 709 N N . LYS A 1 95 ? -4.853 -7.532 3.299 1.00 94.81 95 LYS A N 1
ATOM 710 C CA . LYS A 1 95 ? -5.894 -7.038 4.213 1.00 94.81 95 LYS A CA 1
ATOM 711 C C . LYS A 1 95 ? -5.992 -7.892 5.482 1.00 94.81 95 LYS A C 1
ATOM 713 O O . LYS A 1 95 ? -6.170 -7.346 6.563 1.00 94.81 95 LYS A O 1
ATOM 718 N N . LYS A 1 96 ? -5.834 -9.219 5.373 1.00 95.75 96 LYS A N 1
ATOM 719 C CA . LYS A 1 96 ? -5.854 -10.136 6.529 1.00 95.75 96 LYS A CA 1
ATOM 720 C C . LYS A 1 96 ? -4.583 -10.065 7.376 1.00 95.75 96 LYS A C 1
ATOM 722 O O . LYS A 1 96 ? -4.677 -10.101 8.595 1.00 95.75 96 LYS A O 1
ATOM 727 N N . LYS A 1 97 ? -3.407 -10.002 6.745 1.00 95.94 97 LYS A N 1
ATOM 728 C CA . LYS A 1 97 ? -2.110 -10.026 7.442 1.00 95.94 97 LYS A CA 1
ATOM 729 C C . LYS A 1 97 ? -1.773 -8.696 8.105 1.00 95.94 97 LYS A C 1
ATOM 731 O O . LYS A 1 97 ? -1.291 -8.696 9.229 1.00 95.94 97 LYS A O 1
ATOM 736 N N . PHE A 1 98 ? -2.036 -7.588 7.420 1.00 93.25 98 PHE A N 1
ATOM 737 C CA . PHE A 1 98 ? -1.659 -6.254 7.886 1.00 93.25 98 PHE A CA 1
ATOM 738 C C . PHE A 1 98 ? -2.817 -5.476 8.518 1.00 93.25 98 PHE A C 1
ATOM 740 O O . PHE A 1 98 ? -2.595 -4.377 9.007 1.00 93.25 98 PHE A O 1
ATOM 747 N N . ALA A 1 99 ? -4.044 -6.016 8.505 1.00 95.25 99 ALA A N 1
ATOM 748 C CA . ALA A 1 99 ? -5.250 -5.350 9.014 1.00 95.25 99 ALA A CA 1
ATOM 749 C C . ALA A 1 99 ? -5.487 -3.942 8.418 1.00 95.25 99 ALA A C 1
ATOM 751 O O . ALA A 1 99 ? -6.098 -3.073 9.038 1.00 95.25 99 ALA A O 1
ATOM 752 N N . CYS A 1 100 ? -5.018 -3.723 7.188 1.00 94.56 100 CYS A N 1
ATOM 753 C CA . CYS A 1 100 ? -5.142 -2.466 6.454 1.00 94.56 100 CYS A CA 1
ATOM 754 C C . CYS A 1 100 ? -6.194 -2.567 5.345 1.00 94.56 100 CYS A C 1
ATOM 756 O O . CYS A 1 100 ? -6.550 -3.655 4.889 1.00 94.56 100 CYS A O 1
ATOM 758 N N . ASN A 1 101 ? -6.654 -1.415 4.854 1.00 92.81 101 ASN A N 1
ATOM 759 C CA . ASN A 1 101 ? -7.477 -1.344 3.649 1.00 92.81 101 ASN A CA 1
ATOM 760 C C . ASN A 1 101 ? -6.599 -1.237 2.400 1.00 92.81 101 ASN A C 1
ATOM 762 O O . ASN A 1 101 ? -5.606 -0.517 2.392 1.00 92.81 101 ASN A O 1
ATOM 766 N N . GLY A 1 102 ? -6.999 -1.934 1.337 1.00 92.44 102 GLY A N 1
ATOM 767 C CA . GLY A 1 102 ? -6.311 -1.928 0.051 1.00 92.44 102 GLY A CA 1
ATOM 768 C C . GLY A 1 102 ? -7.282 -2.199 -1.091 1.00 92.44 102 GLY A C 1
ATOM 769 O O . GLY A 1 102 ? -8.328 -2.827 -0.887 1.00 92.44 102 GLY A O 1
ATOM 770 N N . THR A 1 103 ? -6.924 -1.707 -2.273 1.00 93.31 103 THR A N 1
ATOM 771 C CA . THR A 1 103 ? -7.650 -1.888 -3.532 1.00 93.31 103 THR A CA 1
ATOM 772 C C . THR A 1 103 ? -6.653 -2.165 -4.651 1.00 93.31 103 THR A C 1
ATOM 774 O O . THR A 1 103 ? -5.506 -1.731 -4.572 1.00 93.31 103 THR A O 1
ATOM 777 N N . VAL A 1 104 ? -7.090 -2.901 -5.671 1.00 92.00 104 VAL A N 1
ATOM 778 C CA . VAL A 1 104 ? -6.359 -3.018 -6.938 1.00 92.00 104 VAL A CA 1
ATOM 779 C C . VAL A 1 104 ? -6.786 -1.833 -7.798 1.00 92.00 104 VAL A C 1
ATOM 781 O O . VAL A 1 104 ? -7.980 -1.532 -7.846 1.00 92.00 104 VAL A O 1
ATOM 784 N N . ILE A 1 105 ? -5.829 -1.138 -8.408 1.00 89.69 105 ILE A N 1
ATOM 785 C CA . ILE A 1 105 ? -6.089 -0.036 -9.337 1.00 89.69 105 ILE A CA 1
ATOM 786 C C . ILE A 1 105 ? -5.354 -0.361 -10.632 1.00 89.69 105 ILE A C 1
ATOM 788 O O . ILE A 1 105 ? -4.165 -0.669 -10.594 1.00 89.69 105 ILE A O 1
ATOM 792 N N . GLU A 1 106 ? -6.077 -0.320 -11.746 1.00 84.38 106 GLU A N 1
ATOM 793 C CA . GLU A 1 106 ? -5.523 -0.430 -13.094 1.00 84.38 106 GLU A CA 1
ATOM 794 C C . GLU A 1 106 ? -5.312 0.991 -13.616 1.00 84.38 106 GLU A C 1
ATOM 796 O O . GLU A 1 106 ? -6.256 1.783 -13.671 1.00 84.38 106 GLU A O 1
ATOM 801 N N . HIS A 1 107 ? -4.065 1.338 -13.929 1.00 78.31 107 HIS A N 1
ATOM 802 C CA . HIS A 1 107 ? -3.716 2.634 -14.494 1.00 78.31 107 HIS A CA 1
ATOM 803 C C . HIS A 1 107 ? -3.230 2.416 -15.929 1.00 78.31 107 HIS A C 1
ATOM 805 O O . HIS A 1 107 ? -2.216 1.762 -16.098 1.00 78.31 107 HIS A O 1
ATOM 811 N N . PRO A 1 108 ? -3.925 2.939 -16.954 1.00 67.31 108 PRO A N 1
ATOM 812 C CA . PRO A 1 108 ? -3.569 2.706 -18.357 1.00 67.31 108 PRO A CA 1
ATOM 813 C C . PRO A 1 108 ? -2.338 3.495 -18.845 1.00 67.31 108 PRO A C 1
ATOM 815 O O . PRO A 1 108 ? -1.914 3.294 -19.975 1.00 67.31 108 PRO A O 1
ATOM 818 N N . GLU A 1 109 ? -1.785 4.402 -18.032 1.00 57.41 109 GLU A N 1
ATOM 819 C CA . GLU A 1 109 ? -0.576 5.187 -18.356 1.00 57.41 109 GLU A CA 1
ATOM 820 C C . GLU A 1 109 ? 0.702 4.682 -17.658 1.00 57.41 109 GLU A C 1
ATOM 822 O O . GLU A 1 109 ? 1.708 5.388 -17.645 1.00 57.41 109 GLU A O 1
ATOM 827 N N . TYR A 1 110 ? 0.682 3.471 -17.093 1.00 52.44 110 TYR A N 1
ATOM 828 C CA . TYR A 1 110 ? 1.871 2.785 -16.579 1.00 52.44 110 TYR A CA 1
ATOM 829 C C . TYR A 1 110 ? 1.764 1.275 -16.734 1.00 52.44 110 TYR A C 1
ATOM 831 O O . TYR A 1 110 ? 0.668 0.739 -16.454 1.00 52.44 110 TYR A O 1
#

Solvent-accessible surface area (backbone atoms only — not comparable to full-atom values): 8114 Å² total; per-residue (Å²): 137,87,84,80,83,84,85,84,82,86,79,87,86,83,82,90,84,80,83,88,84,92,83,86,87,81,84,85,74,96,71,86,70,77,82,72,81,69,82,69,71,57,87,57,68,60,69,79,65,71,79,65,89,58,74,95,56,82,68,77,50,67,47,76,45,80,42,77,73,54,87,95,41,66,46,78,48,78,44,53,74,65,81,92,53,63,62,71,59,53,49,54,50,45,32,67,76,68,72,48,89,80,80,91,80,89,56,95,90,110

Foldseek 3Di:
DDDDDDDDDDDDDDDDDDDDDDDDDDDDDPDDDDPPPPPVPPPCPVVVVPPPPDPPCPLQDFDWDWAADDDPDIDTDTPNDDPVDDPVVVQVVCCVPVVDDDDDDDDPVD

Radius of gyration: 30.37 Å; Cα contacts (8 Å, |Δi|>4): 42; chains: 1; bounding box: 73×66×46 Å

Sequence (110 aa):
MASGPPRATPAPSRHPCVTSDTSSPLSRSRDGRPRLGSSGSDPFADASKGDDLLPAGTEDYIHIRIQQRNGRKTLTTVQGIADDYDKKKLVKAFKKKFACNGTVIEHPEY

Mean predicted aligned error: 19.67 Å

Secondary structure (DSSP, 8-state):
-PPPPPPPPPPPP-----------------------------TTTTGGGSS--S-S-TTS--EEEEEEEETTEEEEEEE---TTS-HHHHHHHHHHHH---------TT-

InterPro domains:
  IPR001950 SUI1 domain [PF01253] (59-108)
  IPR001950 SUI1 domain [PS50296] (62-110)
  IPR036877 SUI1 domain superfamily [SSF55159] (41-109)

Organism: Ictidomys tridecemlineatus (NCBI:txid43179)